Protein AF-A0A5J4TKA1-F1 (afdb_monomer_lite)

Sequence (77 aa):
MGRLHYYKPPNGEDSYCSSLSNIKKLLKKQGGTAYTTHYDRSGSIQEVTPIVLGNNADTTYRAISNNSRRYKKNNFQ

Radius of gyration: 13.14 Å; chains: 1; bounding box: 33×28×32 Å

Structure (mmCIF, N/CA/C/O backbone):
data_AF-A0A5J4TKA1-F1
#
_entry.id   AF-A0A5J4TKA1-F1
#
loop_
_atom_site.group_PDB
_atom_site.id
_atom_site.type_symbol
_atom_site.label_atom_id
_atom_site.label_alt_id
_atom_site.label_comp_id
_atom_site.label_asym_id
_atom_site.label_entity_id
_atom_site.label_seq_id
_atom_site.pdbx_PDB_ins_code
_atom_site.Cartn_x
_atom_site.Cartn_y
_atom_site.Cartn_z
_atom_site.occupancy
_atom_site.B_iso_or_equiv
_atom_site.auth_seq_id
_atom_site.auth_comp_id
_atom_site.auth_asym_id
_atom_site.auth_atom_id
_atom_site.pdbx_PDB_model_num
ATOM 1 N N . MET A 1 1 ? 13.556 -9.043 -8.555 1.00 60.84 1 MET A N 1
ATOM 2 C CA . MET A 1 1 ? 12.136 -8.647 -8.463 1.00 60.84 1 MET A CA 1
ATOM 3 C C . MET A 1 1 ? 11.986 -7.819 -7.208 1.00 60.84 1 MET A C 1
ATOM 5 O O . MET A 1 1 ? 12.347 -8.302 -6.142 1.00 60.84 1 MET A O 1
ATOM 9 N N . GLY A 1 2 ? 11.590 -6.558 -7.359 1.00 78.31 2 GLY A N 1
ATOM 10 C CA . GLY A 1 2 ? 11.447 -5.616 -6.250 1.00 78.31 2 GLY A CA 1
ATOM 11 C C . GLY A 1 2 ? 10.000 -5.542 -5.777 1.00 78.31 2 GLY A C 1
ATOM 12 O O . GLY A 1 2 ? 9.078 -5.733 -6.571 1.00 78.31 2 GLY A O 1
ATOM 13 N N . ARG A 1 3 ? 9.803 -5.262 -4.489 1.00 84.25 3 ARG A N 1
ATOM 14 C CA . ARG A 1 3 ? 8.494 -4.962 -3.905 1.00 84.25 3 ARG A CA 1
ATOM 15 C C . ARG A 1 3 ? 8.570 -3.598 -3.248 1.00 84.25 3 ARG A C 1
ATOM 17 O O . ARG A 1 3 ? 9.482 -3.369 -2.458 1.00 84.25 3 ARG A O 1
ATOM 24 N N . LEU A 1 4 ? 7.629 -2.722 -3.572 1.00 88.88 4 LEU A N 1
ATOM 25 C CA . LEU A 1 4 ? 7.494 -1.414 -2.939 1.00 88.88 4 LEU A CA 1
ATOM 26 C C . LEU A 1 4 ? 6.129 -1.330 -2.272 1.00 88.88 4 LEU A C 1
ATOM 28 O O . LEU A 1 4 ? 5.133 -1.773 -2.845 1.00 88.88 4 LEU A O 1
ATOM 32 N N . HIS A 1 5 ? 6.082 -0.778 -1.065 1.00 89.56 5 HIS A N 1
ATOM 33 C CA . HIS A 1 5 ? 4.836 -0.611 -0.334 1.00 89.56 5 HIS A CA 1
ATOM 34 C C . HIS A 1 5 ? 4.444 0.861 -0.285 1.00 89.56 5 HIS A C 1
ATOM 36 O O . HIS A 1 5 ? 5.289 1.738 -0.110 1.00 89.56 5 HIS A O 1
ATOM 42 N N . TYR A 1 6 ? 3.150 1.115 -0.415 1.00 90.44 6 TYR A N 1
ATOM 43 C CA . TYR A 1 6 ? 2.584 2.451 -0.478 1.00 90.44 6 TYR A CA 1
ATOM 44 C C . TYR A 1 6 ? 1.429 2.568 0.504 1.00 90.44 6 TYR A C 1
ATOM 46 O O . TYR A 1 6 ? 0.638 1.634 0.669 1.00 90.44 6 TYR A O 1
ATOM 54 N N . TYR A 1 7 ? 1.337 3.725 1.146 1.00 91.62 7 TYR A N 1
ATOM 55 C CA . TYR A 1 7 ? 0.219 4.118 1.989 1.00 91.62 7 TYR A CA 1
ATOM 56 C C . TYR A 1 7 ? -0.392 5.403 1.442 1.00 91.62 7 TYR A C 1
ATOM 58 O O . TYR A 1 7 ? 0.312 6.384 1.219 1.00 91.62 7 TYR A O 1
ATOM 66 N N . LYS A 1 8 ? -1.708 5.385 1.267 1.00 90.88 8 LYS A N 1
ATOM 67 C CA . LYS A 1 8 ? -2.524 6.516 0.863 1.00 90.88 8 LYS A CA 1
ATOM 68 C C . LYS A 1 8 ? -3.443 6.907 2.023 1.00 90.88 8 LYS A C 1
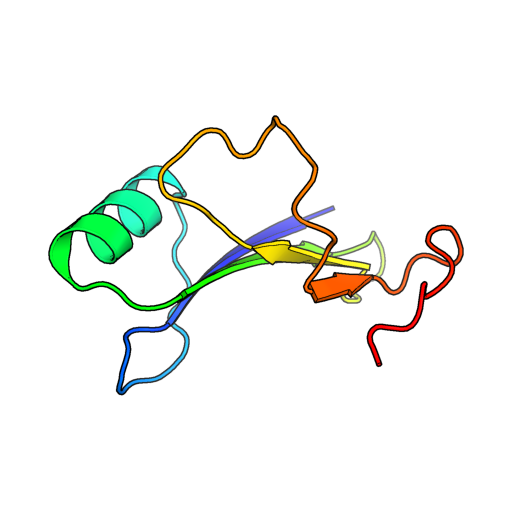ATOM 70 O O . LYS A 1 8 ? -4.380 6.158 2.324 1.00 90.88 8 LYS A O 1
ATOM 75 N N . PRO A 1 9 ? -3.218 8.056 2.678 1.00 89.62 9 PRO A N 1
ATOM 76 C CA . PRO A 1 9 ? -4.164 8.563 3.662 1.00 89.62 9 PRO A CA 1
ATOM 77 C C . PRO A 1 9 ? -5.497 8.937 2.979 1.00 89.62 9 PRO A C 1
ATOM 79 O O . PRO A 1 9 ? -5.504 9.221 1.782 1.00 89.62 9 PRO A O 1
ATOM 82 N N . PRO A 1 10 ? -6.626 8.983 3.712 1.00 86.38 10 PRO A N 1
ATOM 83 C CA . PRO A 1 10 ? -7.953 9.225 3.130 1.00 86.38 10 PRO A CA 1
ATOM 84 C C . PRO A 1 10 ? -8.052 10.465 2.225 1.00 86.38 10 PRO A C 1
ATOM 86 O O . PRO A 1 10 ? -8.744 10.425 1.216 1.00 86.38 10 PRO A O 1
ATOM 89 N N . ASN A 1 11 ? -7.326 11.534 2.567 1.00 87.94 11 ASN A N 1
ATOM 90 C CA . ASN A 1 11 ? -7.373 12.834 1.891 1.00 87.94 11 ASN A CA 1
ATOM 91 C C . ASN A 1 11 ? -5.983 13.306 1.432 1.00 87.94 11 ASN A C 1
ATOM 93 O O . ASN A 1 11 ? -5.696 14.499 1.470 1.00 87.94 11 ASN A O 1
ATOM 97 N N . GLY A 1 12 ? -5.083 12.389 1.078 1.00 84.56 12 GLY A N 1
ATOM 98 C CA . GLY A 1 12 ? -3.738 12.774 0.657 1.00 84.56 12 GLY A CA 1
ATOM 99 C C . GLY A 1 12 ? -3.142 11.861 -0.399 1.00 84.56 12 GLY A C 1
ATOM 100 O O . GLY A 1 12 ? -3.818 11.010 -0.980 1.00 84.56 12 GLY A O 1
ATOM 101 N N . GLU A 1 13 ? -1.862 12.089 -0.658 1.00 85.81 13 GLU A N 1
ATOM 102 C CA . GLU A 1 13 ? -1.127 11.423 -1.724 1.00 85.81 13 GLU A CA 1
ATOM 103 C C . GLU A 1 13 ? -0.409 10.162 -1.250 1.00 85.81 13 GLU A C 1
ATOM 105 O O . GLU A 1 13 ? -0.121 9.962 -0.064 1.00 85.81 13 GLU A O 1
ATOM 110 N N . ASP A 1 14 ? -0.118 9.305 -2.222 1.00 84.25 14 ASP A N 1
ATOM 111 C CA . ASP A 1 14 ? 0.530 8.026 -2.004 1.00 84.25 14 ASP A CA 1
ATOM 112 C C . ASP A 1 14 ? 1.962 8.254 -1.516 1.00 84.25 14 ASP A C 1
ATOM 114 O O . ASP A 1 14 ? 2.808 8.819 -2.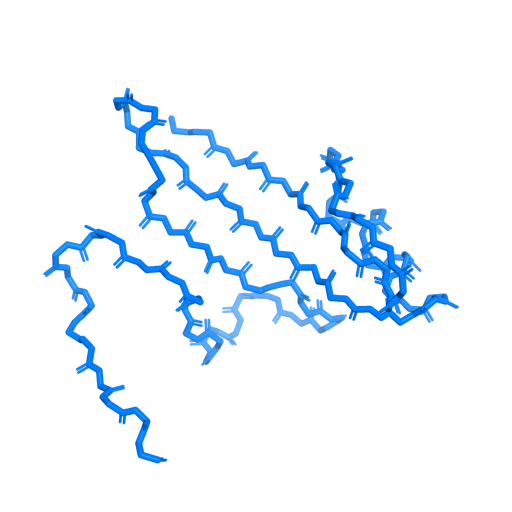205 1.00 84.25 14 ASP A O 1
ATOM 118 N N . SER A 1 15 ? 2.245 7.778 -0.310 1.00 85.94 15 SER A N 1
ATOM 119 C CA . SER A 1 15 ? 3.567 7.850 0.294 1.00 85.94 15 SER A CA 1
ATOM 120 C C . SER A 1 15 ? 4.221 6.476 0.268 1.00 85.94 15 SER A C 1
ATOM 122 O O . SER A 1 15 ? 3.645 5.486 0.732 1.00 85.94 15 SER A O 1
ATOM 124 N N . TYR A 1 16 ? 5.448 6.410 -0.249 1.00 87.94 16 TYR A N 1
ATOM 125 C CA . TYR A 1 16 ? 6.260 5.202 -0.155 1.00 87.94 16 TYR A CA 1
ATOM 126 C C . TYR A 1 16 ? 6.570 4.883 1.312 1.00 87.94 16 TYR A C 1
ATOM 128 O O . TYR A 1 16 ? 6.961 5.754 2.090 1.00 87.94 16 TYR A O 1
ATOM 136 N N . CYS A 1 17 ? 6.435 3.614 1.685 1.00 82.00 17 CYS A N 1
ATOM 137 C CA . CYS A 1 17 ? 6.803 3.127 3.001 1.00 82.00 17 CYS A CA 1
ATOM 138 C C . CYS A 1 17 ? 7.625 1.844 2.871 1.00 82.00 17 CYS A C 1
ATOM 140 O O . CYS A 1 17 ? 7.243 0.894 2.194 1.00 82.00 17 CYS A O 1
ATOM 142 N N . SER A 1 18 ? 8.758 1.787 3.564 1.00 78.75 18 SER A N 1
ATOM 143 C CA . SER A 1 18 ? 9.682 0.653 3.480 1.00 78.75 18 SER A CA 1
ATOM 144 C C . SER A 1 18 ? 9.239 -0.577 4.282 1.00 78.75 18 SER A C 1
ATOM 146 O O . SER A 1 18 ? 9.807 -1.650 4.107 1.00 78.75 18 SER A O 1
ATOM 148 N N . SER A 1 19 ? 8.239 -0.455 5.165 1.00 85.06 19 SER A N 1
ATOM 149 C CA . SER A 1 19 ? 7.826 -1.537 6.068 1.00 85.06 19 SER A CA 1
ATOM 150 C C . SER A 1 19 ? 6.312 -1.720 6.123 1.00 85.06 19 SER A C 1
ATOM 152 O O . SER A 1 19 ? 5.569 -0.799 6.474 1.00 85.06 19 SER A O 1
ATOM 154 N N . LEU A 1 20 ? 5.863 -2.959 5.895 1.00 84.44 20 LEU A N 1
ATOM 155 C CA . LEU A 1 20 ? 4.467 -3.376 6.072 1.00 84.44 20 LEU A CA 1
ATOM 156 C C . LEU A 1 20 ? 3.944 -3.092 7.484 1.00 84.44 20 LEU A C 1
ATOM 158 O O . LEU A 1 20 ? 2.792 -2.695 7.648 1.00 84.44 20 LEU A O 1
ATOM 162 N N . SER A 1 21 ? 4.782 -3.260 8.508 1.00 87.88 21 SER A N 1
ATOM 163 C CA . SER A 1 21 ? 4.391 -3.020 9.900 1.00 87.88 21 SER A CA 1
ATOM 164 C C . SER A 1 21 ? 4.051 -1.551 10.145 1.00 87.88 21 SER A C 1
ATOM 166 O O . SER A 1 21 ? 3.085 -1.252 10.847 1.00 87.88 21 SER A O 1
ATOM 168 N N . ASN A 1 22 ? 4.805 -0.628 9.540 1.00 89.50 22 ASN A N 1
ATOM 169 C CA . ASN A 1 22 ? 4.524 0.803 9.645 1.00 89.50 22 ASN A CA 1
ATOM 170 C C . ASN A 1 22 ? 3.248 1.176 8.893 1.00 89.50 22 ASN A C 1
ATOM 172 O O . ASN A 1 22 ? 2.409 1.880 9.449 1.00 89.50 22 ASN A O 1
ATOM 176 N N . ILE A 1 23 ? 3.041 0.627 7.695 1.00 89.44 23 ILE A N 1
ATOM 177 C CA . ILE A 1 23 ? 1.786 0.804 6.956 1.00 89.44 23 ILE A CA 1
ATOM 178 C C . ILE A 1 23 ? 0.590 0.327 7.779 1.00 89.44 23 ILE A C 1
ATOM 180 O O . ILE A 1 23 ? -0.394 1.048 7.899 1.00 89.44 23 ILE A O 1
ATOM 184 N N . LYS A 1 24 ? 0.663 -0.858 8.396 1.00 88.81 24 LYS A N 1
ATOM 185 C CA . LYS A 1 24 ? -0.438 -1.375 9.223 1.00 88.81 24 LYS A CA 1
ATOM 186 C C . LYS A 1 24 ? -0.718 -0.487 10.436 1.00 88.81 24 LYS A C 1
ATOM 188 O O . LYS A 1 24 ? -1.877 -0.295 10.792 1.00 88.81 24 LYS A O 1
ATOM 193 N N . LYS A 1 25 ? 0.315 0.103 11.048 1.00 90.56 25 LYS A N 1
ATOM 194 C CA . LYS A 1 25 ? 0.133 1.105 12.113 1.00 90.56 25 LYS A CA 1
ATOM 195 C C . LYS A 1 25 ? -0.585 2.353 11.595 1.00 90.56 25 LYS A C 1
ATOM 197 O O . LYS A 1 25 ? -1.493 2.832 12.270 1.00 90.56 25 LYS A O 1
ATOM 202 N N . LEU A 1 26 ? -0.206 2.855 10.417 1.00 89.06 26 LEU A N 1
ATOM 203 C CA . LEU A 1 26 ? -0.840 4.019 9.790 1.00 89.06 26 LEU A CA 1
ATOM 204 C C . LEU A 1 26 ? -2.304 3.737 9.447 1.00 89.06 26 LEU A C 1
ATOM 206 O O . LEU A 1 26 ? -3.170 4.466 9.916 1.00 89.06 26 LEU A O 1
ATOM 210 N N . LEU A 1 27 ? -2.585 2.621 8.773 1.00 88.69 27 LEU A N 1
ATOM 211 C CA . LEU A 1 27 ? -3.944 2.165 8.475 1.00 88.69 27 LEU A CA 1
ATOM 212 C C . LEU A 1 27 ? -4.807 2.056 9.739 1.00 88.69 27 LEU A C 1
ATOM 214 O O . LEU A 1 27 ? -5.948 2.504 9.755 1.00 88.69 27 LEU A O 1
ATOM 218 N N . LYS A 1 28 ? -4.265 1.486 10.824 1.00 89.12 28 LYS A N 1
ATOM 219 C CA . LYS A 1 28 ? -5.003 1.330 12.084 1.00 89.12 28 LYS A CA 1
ATOM 220 C C . LYS A 1 28 ? -5.272 2.672 12.769 1.00 89.12 28 LYS A C 1
ATOM 222 O O . LYS A 1 28 ? -6.311 2.828 13.399 1.00 89.12 28 LYS A O 1
ATOM 227 N N . LYS A 1 29 ? -4.329 3.616 12.693 1.00 89.94 29 LYS A N 1
ATOM 228 C CA . LYS A 1 29 ? -4.411 4.911 13.387 1.00 89.94 29 LYS A CA 1
ATOM 229 C C . LYS A 1 29 ? -5.214 5.955 12.609 1.00 89.94 29 LYS A C 1
ATOM 231 O O . LYS A 1 29 ? -5.865 6.786 13.227 1.00 89.94 29 LYS A O 1
ATOM 236 N N . GLN A 1 30 ? -5.108 5.953 11.285 1.00 89.75 30 GLN A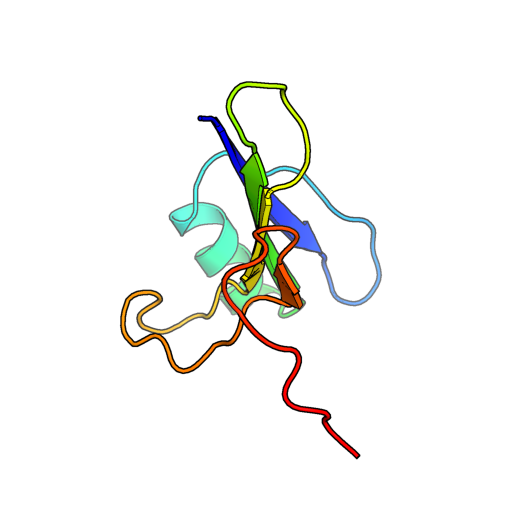 N 1
ATOM 237 C CA . GLN A 1 30 ? -5.569 7.039 10.415 1.00 89.75 30 GLN A CA 1
ATOM 238 C C . GLN A 1 30 ? -6.566 6.574 9.342 1.00 89.75 30 GLN A C 1
ATOM 240 O O . GLN A 1 30 ? -7.122 7.409 8.632 1.00 89.75 30 GLN A O 1
ATOM 245 N N . GLY A 1 31 ? -6.804 5.266 9.205 1.00 87.31 31 GLY A N 1
ATOM 246 C CA . GLY A 1 31 ? -7.572 4.719 8.089 1.00 87.31 31 GLY A CA 1
ATOM 247 C C . GLY A 1 31 ? -6.800 4.813 6.772 1.00 87.31 31 GLY A C 1
ATOM 248 O O . GLY A 1 31 ? -5.577 4.704 6.748 1.00 87.31 31 GLY A O 1
ATOM 249 N N . GLY A 1 32 ? -7.515 5.010 5.668 1.00 88.06 32 GLY A N 1
ATOM 250 C CA . GLY A 1 32 ? -6.926 5.118 4.334 1.00 88.06 32 GLY A CA 1
ATOM 251 C C . GLY A 1 32 ? -6.746 3.769 3.644 1.00 88.06 32 GLY A C 1
ATOM 252 O O . GLY A 1 32 ? -7.364 2.768 4.006 1.00 88.06 32 GLY A O 1
ATOM 253 N N . THR A 1 33 ? -5.900 3.761 2.621 1.00 88.50 33 THR A N 1
ATOM 254 C CA . THR A 1 33 ? -5.673 2.600 1.758 1.00 88.50 33 THR A CA 1
ATOM 255 C C . THR A 1 33 ? -4.186 2.328 1.662 1.00 88.50 33 THR A C 1
ATOM 257 O O . THR A 1 33 ? -3.374 3.244 1.717 1.00 88.50 33 THR A O 1
ATOM 260 N N . ALA A 1 34 ? -3.797 1.073 1.497 1.00 89.25 34 ALA A N 1
ATOM 261 C CA . ALA A 1 34 ? -2.404 0.747 1.251 1.00 89.25 34 ALA A CA 1
ATOM 262 C C . ALA A 1 34 ? -2.291 -0.436 0.305 1.00 89.25 34 ALA A C 1
ATOM 264 O O . ALA A 1 34 ? -3.191 -1.273 0.227 1.00 89.25 34 ALA A O 1
ATOM 265 N N . TYR A 1 35 ? -1.181 -0.500 -0.415 1.00 87.50 35 TYR A N 1
ATOM 266 C CA . TYR A 1 35 ? -0.938 -1.529 -1.412 1.00 87.50 35 TYR A CA 1
ATOM 267 C C . TYR A 1 35 ? 0.560 -1.793 -1.576 1.00 87.50 35 TYR A C 1
ATOM 269 O O . TYR A 1 35 ? 1.413 -1.007 -1.172 1.00 87.50 35 TYR A O 1
ATOM 277 N N . THR A 1 36 ? 0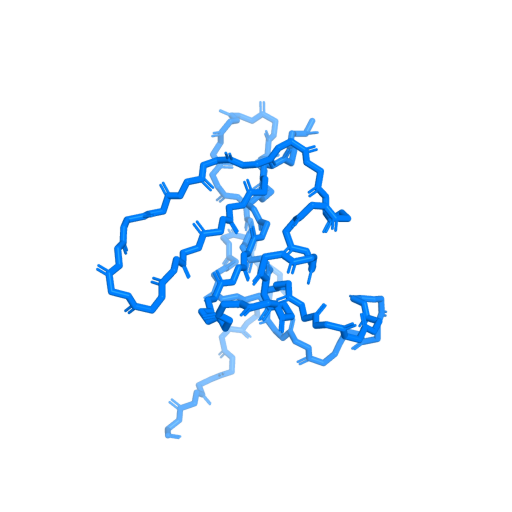.885 -2.951 -2.131 1.00 87.75 36 THR A N 1
ATOM 278 C CA . THR A 1 36 ? 2.242 -3.347 -2.503 1.00 87.75 36 THR A CA 1
ATOM 279 C C . THR A 1 36 ? 2.300 -3.514 -4.003 1.00 87.75 36 THR A C 1
ATOM 281 O O . THR A 1 36 ? 1.512 -4.276 -4.557 1.00 87.75 36 THR A O 1
ATOM 284 N N . THR A 1 37 ? 3.250 -2.843 -4.636 1.00 86.88 37 THR A N 1
ATOM 285 C CA . THR A 1 37 ? 3.551 -3.000 -6.055 1.00 86.88 37 THR A CA 1
ATOM 286 C C . THR A 1 37 ? 4.720 -3.961 -6.210 1.00 86.88 37 THR A C 1
ATOM 288 O O . THR A 1 37 ? 5.783 -3.779 -5.612 1.00 86.88 37 THR A O 1
ATOM 291 N N . HIS A 1 38 ? 4.517 -4.994 -7.015 1.00 85.00 38 HIS A N 1
ATOM 292 C CA . HIS A 1 38 ? 5.515 -5.984 -7.393 1.00 85.00 38 HIS A CA 1
ATOM 293 C C . HIS A 1 38 ? 6.014 -5.646 -8.791 1.00 85.00 38 HIS A C 1
ATOM 295 O O . HIS A 1 38 ? 5.219 -5.473 -9.718 1.00 85.00 38 HIS A O 1
ATOM 301 N N . TYR A 1 39 ? 7.332 -5.560 -8.934 1.00 84.69 39 TYR A N 1
ATOM 302 C CA . TYR A 1 39 ? 7.993 -5.271 -10.199 1.00 84.69 39 TYR A CA 1
ATOM 303 C C . TYR A 1 39 ? 8.675 -6.523 -10.742 1.00 84.69 39 TYR A C 1
ATOM 305 O O . TYR A 1 39 ? 9.338 -7.268 -10.003 1.00 84.69 39 TYR A O 1
ATOM 313 N N . ASP A 1 40 ? 8.544 -6.728 -12.049 1.00 83.25 40 ASP A N 1
ATOM 314 C CA . ASP A 1 40 ? 9.217 -7.810 -12.752 1.00 83.25 40 ASP A CA 1
ATOM 315 C C . ASP A 1 40 ? 10.728 -7.546 -12.918 1.00 83.25 40 ASP A C 1
ATOM 317 O O . ASP A 1 40 ? 11.299 -6.597 -12.374 1.00 83.25 40 ASP A O 1
ATOM 321 N N . ARG A 1 41 ? 11.424 -8.431 -13.643 1.00 80.69 41 ARG A N 1
ATOM 322 C CA . ARG A 1 41 ? 12.871 -8.299 -13.876 1.00 80.69 41 ARG A CA 1
ATOM 323 C C . ARG A 1 41 ? 13.220 -7.123 -14.799 1.00 80.69 41 ARG A C 1
ATOM 325 O O . ARG A 1 41 ? 14.336 -6.626 -14.708 1.00 80.69 41 ARG A O 1
ATOM 332 N N . SER A 1 42 ? 12.289 -6.691 -15.647 1.00 82.44 42 SER A N 1
ATOM 333 C CA . SER A 1 42 ? 12.423 -5.507 -16.504 1.00 82.44 42 SER A CA 1
ATOM 334 C C . SER A 1 42 ? 12.102 -4.195 -15.782 1.00 82.44 42 SER A C 1
ATOM 336 O O . SER A 1 42 ? 12.238 -3.134 -16.382 1.00 82.44 42 SER A O 1
ATOM 338 N N . GLY A 1 43 ? 11.684 -4.242 -14.512 1.00 76.06 43 GLY A N 1
ATOM 339 C CA . GLY A 1 43 ? 11.274 -3.058 -13.754 1.00 76.06 43 GLY A CA 1
ATOM 340 C C . GLY A 1 43 ? 9.861 -2.572 -14.084 1.00 76.06 43 GLY A C 1
ATOM 341 O O . GLY A 1 43 ? 9.464 -1.507 -13.621 1.00 76.06 43 GLY A O 1
ATOM 342 N N . SER A 1 44 ? 9.084 -3.342 -14.850 1.00 81.44 44 SER A N 1
ATOM 343 C CA . SER A 1 44 ? 7.680 -3.035 -15.130 1.00 81.44 44 SER A CA 1
ATOM 344 C C . SER A 1 44 ? 6.777 -3.527 -13.999 1.00 81.44 44 SER A C 1
ATOM 346 O O . SER A 1 44 ? 7.087 -4.507 -13.314 1.00 81.44 44 SER A O 1
ATOM 348 N N . ILE A 1 45 ? 5.648 -2.840 -13.792 1.00 82.12 45 ILE A N 1
ATOM 349 C CA . ILE A 1 45 ? 4.653 -3.227 -12.784 1.00 82.12 45 ILE A CA 1
ATOM 350 C C . ILE A 1 45 ? 4.030 -4.560 -13.197 1.00 82.12 45 ILE A C 1
ATOM 352 O O . ILE 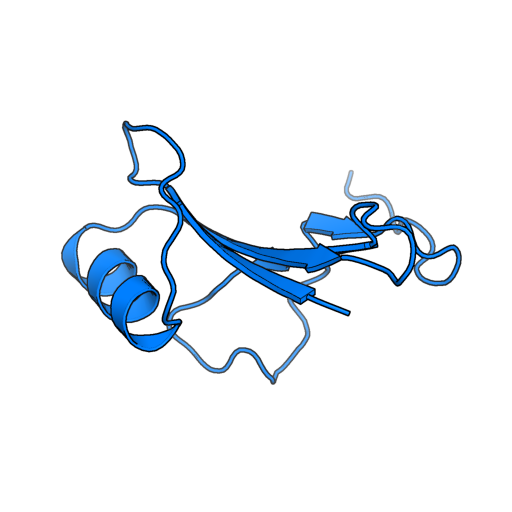A 1 45 ? 3.366 -4.667 -14.230 1.00 82.12 45 ILE A O 1
ATOM 356 N N . GLN A 1 46 ? 4.240 -5.570 -12.360 1.00 81.00 46 GLN A N 1
ATOM 357 C CA . GLN A 1 46 ? 3.713 -6.913 -12.547 1.00 81.00 46 GLN A CA 1
ATOM 358 C C . GLN A 1 46 ? 2.371 -7.080 -11.840 1.00 81.00 46 GLN A C 1
ATOM 360 O O . GLN A 1 46 ? 1.426 -7.609 -12.425 1.00 81.00 46 GLN A O 1
ATOM 365 N N . GLU A 1 47 ? 2.294 -6.653 -10.583 1.00 82.06 47 GLU A N 1
ATOM 366 C CA . GLU A 1 47 ? 1.127 -6.863 -9.732 1.00 82.06 47 GLU A CA 1
ATOM 367 C C . GLU A 1 47 ? 1.019 -5.765 -8.675 1.00 82.06 47 GLU A C 1
ATOM 369 O O . GLU A 1 47 ? 2.029 -5.308 -8.146 1.00 82.06 47 GLU A O 1
ATOM 374 N N . VAL A 1 48 ? -0.202 -5.369 -8.331 1.00 84.12 48 VAL A N 1
ATOM 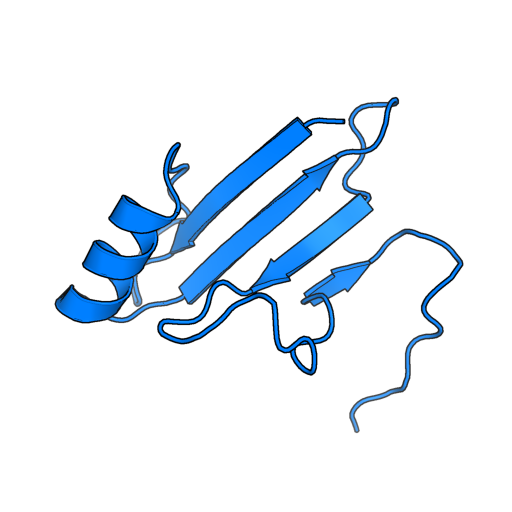375 C CA . VAL A 1 48 ? -0.490 -4.497 -7.192 1.00 84.12 48 VAL A CA 1
ATOM 376 C C . VAL A 1 48 ? -1.448 -5.215 -6.253 1.00 84.12 48 VAL A C 1
ATOM 378 O O . VAL A 1 48 ? -2.578 -5.512 -6.624 1.00 84.12 48 VAL A O 1
ATOM 381 N N . THR A 1 49 ? -1.022 -5.485 -5.023 1.00 84.88 49 THR A N 1
ATOM 382 C CA . THR A 1 49 ? -1.824 -6.194 -4.013 1.00 84.88 49 THR A CA 1
ATOM 383 C C . THR A 1 49 ? -2.209 -5.255 -2.872 1.00 84.88 49 THR A C 1
ATOM 385 O O . THR A 1 49 ? -1.315 -4.597 -2.334 1.00 84.88 49 THR A O 1
ATOM 388 N N . PRO A 1 50 ? -3.480 -5.193 -2.442 1.00 84.69 50 PRO A N 1
ATOM 389 C CA . PRO A 1 50 ? -3.866 -4.361 -1.306 1.00 84.69 50 PRO A CA 1
ATOM 390 C C . PRO A 1 50 ? -3.233 -4.875 -0.005 1.00 84.69 50 PRO A C 1
ATOM 392 O O . PRO A 1 50 ? -2.992 -6.070 0.171 1.00 84.69 50 PRO A O 1
ATOM 395 N N . ILE A 1 51 ? -2.967 -3.965 0.929 1.00 85.94 51 ILE A N 1
ATOM 396 C CA . ILE A 1 51 ? -2.525 -4.287 2.285 1.00 85.94 51 ILE A CA 1
ATOM 397 C C . ILE A 1 51 ? -3.721 -4.135 3.215 1.00 85.94 51 ILE A C 1
ATOM 399 O O . ILE A 1 51 ? -4.293 -3.055 3.338 1.00 85.94 51 ILE A O 1
ATOM 403 N N . VAL A 1 52 ? -4.055 -5.218 3.910 1.00 82.81 52 VAL A N 1
ATOM 404 C CA . VAL A 1 52 ? -5.134 -5.252 4.899 1.00 82.81 52 VAL A CA 1
ATOM 405 C C . VAL A 1 52 ? -4.574 -5.324 6.318 1.00 82.81 52 VAL A C 1
ATOM 407 O O . VAL A 1 52 ? -3.437 -5.746 6.543 1.00 82.81 52 VAL A O 1
ATOM 410 N N . LEU A 1 53 ? -5.373 -4.907 7.302 1.00 79.69 53 LEU A N 1
ATOM 411 C CA . LEU A 1 53 ? -5.000 -4.975 8.721 1.00 79.69 53 LEU A CA 1
ATOM 412 C C . LEU A 1 53 ? -4.940 -6.418 9.260 1.00 79.69 53 LEU A C 1
ATOM 414 O O . LEU A 1 53 ? -4.300 -6.650 10.283 1.00 79.69 53 LEU A O 1
ATOM 418 N N . GLY A 1 54 ? -5.551 -7.376 8.555 1.00 73.94 54 GLY A N 1
ATOM 419 C CA . GLY A 1 54 ? -5.518 -8.810 8.856 1.00 73.94 54 GLY A CA 1
ATOM 420 C C . GLY A 1 54 ? -4.324 -9.554 8.245 1.00 73.94 54 GLY A C 1
ATOM 421 O O . GLY A 1 54 ? -3.248 -8.984 8.033 1.00 73.94 54 GLY A O 1
ATOM 422 N N . ASN A 1 55 ? -4.507 -10.848 7.973 1.00 68.31 55 ASN A N 1
ATOM 423 C CA . ASN A 1 55 ? -3.505 -11.669 7.299 1.00 68.31 55 ASN A CA 1
ATOM 424 C C . ASN A 1 55 ? -3.505 -11.387 5.788 1.00 68.31 55 ASN A C 1
ATOM 426 O O . ASN A 1 55 ? -4.530 -11.520 5.129 1.00 68.31 55 ASN A O 1
ATOM 430 N N . ASN A 1 56 ? -2.347 -11.030 5.231 1.00 63.38 56 ASN A N 1
ATOM 431 C CA . ASN A 1 56 ? -2.201 -10.794 3.792 1.00 63.38 56 ASN A CA 1
ATOM 432 C C . ASN A 1 56 ? -1.979 -12.100 3.000 1.00 63.38 56 ASN A C 1
ATOM 434 O O . ASN A 1 56 ? -2.018 -12.063 1.775 1.00 63.38 56 ASN A O 1
ATOM 438 N N . ALA A 1 57 ? -1.712 -13.225 3.678 1.00 60.72 57 ALA A N 1
ATOM 439 C CA . ALA A 1 57 ? -1.482 -14.530 3.050 1.00 60.72 57 ALA A CA 1
ATOM 440 C C . ALA A 1 57 ? -2.776 -15.319 2.768 1.00 60.72 57 ALA A C 1
ATOM 442 O O . ALA A 1 57 ? -2.721 -16.344 2.097 1.00 60.72 57 ALA A O 1
ATOM 443 N N . ASP A 1 58 ? -3.928 -14.848 3.255 1.00 54.31 58 ASP A N 1
ATOM 444 C CA . ASP A 1 58 ? -5.237 -15.479 3.053 1.00 54.31 58 ASP A CA 1
ATOM 445 C C . ASP A 1 58 ? -5.921 -14.867 1.814 1.00 54.31 58 ASP A C 1
ATOM 447 O O . ASP A 1 58 ? -6.780 -13.984 1.871 1.00 54.31 58 ASP A O 1
ATOM 451 N N . THR A 1 59 ? -5.362 -15.212 0.654 1.00 48.69 59 THR A N 1
ATOM 452 C CA . THR A 1 59 ? -5.466 -14.499 -0.627 1.00 48.69 59 THR A CA 1
ATOM 453 C C . THR A 1 59 ? -6.819 -14.658 -1.330 1.00 48.69 59 THR A C 1
ATOM 455 O O . THR A 1 59 ? -6.912 -15.263 -2.397 1.00 48.69 59 THR A O 1
ATOM 458 N N . THR A 1 60 ? -7.870 -14.043 -0.792 1.00 50.09 60 THR A N 1
ATOM 459 C CA . THR A 1 60 ? -9.056 -13.648 -1.585 1.00 50.09 60 THR A CA 1
ATOM 460 C C . THR A 1 60 ? -8.965 -12.215 -2.113 1.00 50.09 60 THR A C 1
ATOM 462 O O . THR A 1 60 ? -9.728 -11.830 -3.001 1.00 50.09 60 THR A O 1
ATOM 465 N N . TYR A 1 61 ? -7.989 -11.431 -1.648 1.00 53.72 61 TYR A N 1
ATOM 466 C CA . TYR A 1 61 ? -7.731 -10.089 -2.157 1.00 53.72 61 TYR A CA 1
ATOM 467 C C . TYR A 1 61 ? -7.041 -10.159 -3.523 1.00 53.72 61 TYR A C 1
ATOM 469 O O . TYR A 1 61 ? -5.815 -10.146 -3.632 1.00 53.72 61 TYR A O 1
ATOM 477 N N . ARG A 1 62 ? -7.861 -10.278 -4.575 1.00 56.84 62 ARG A N 1
ATOM 478 C CA . ARG A 1 62 ? -7.446 -10.170 -5.978 1.00 56.84 62 ARG A CA 1
ATOM 479 C C . ARG A 1 62 ? -6.581 -8.920 -6.146 1.00 56.84 62 ARG A C 1
ATOM 481 O O . ARG A 1 62 ? -6.950 -7.845 -5.675 1.00 56.84 62 ARG A O 1
ATOM 488 N N . ALA A 1 63 ? -5.433 -9.074 -6.800 1.00 56.91 63 ALA A N 1
ATOM 489 C CA . ALA A 1 63 ? -4.581 -7.955 -7.166 1.00 56.91 63 ALA A CA 1
ATOM 490 C C . ALA A 1 63 ? -5.414 -6.841 -7.825 1.00 56.91 63 ALA A C 1
ATOM 492 O O . ALA A 1 63 ? -6.213 -7.115 -8.721 1.00 56.91 63 ALA A O 1
ATOM 493 N N . ILE A 1 64 ? -5.226 -5.600 -7.369 1.00 60.66 64 ILE A N 1
ATOM 494 C CA . ILE A 1 64 ? -5.897 -4.401 -7.895 1.00 60.66 64 ILE A CA 1
ATOM 495 C C . ILE A 1 64 ? -5.572 -4.251 -9.384 1.00 60.66 64 ILE A C 1
ATOM 497 O O . ILE A 1 64 ? -6.427 -3.907 -10.196 1.00 60.66 64 ILE A O 1
ATOM 501 N N . SER A 1 65 ? -4.333 -4.566 -9.754 1.00 58.84 65 SER A N 1
ATOM 502 C CA . SER A 1 65 ? -3.906 -4.713 -11.135 1.00 58.84 65 SER A CA 1
ATOM 503 C C . SER A 1 65 ? -2.899 -5.851 -11.234 1.00 58.84 65 SER A C 1
ATOM 505 O O . SER A 1 65 ? -2.073 -6.056 -10.345 1.00 58.84 65 SER A O 1
ATOM 507 N N . ASN A 1 66 ? -2.986 -6.627 -12.308 1.00 58.19 66 ASN A N 1
ATOM 508 C CA . ASN A 1 66 ? -2.042 -7.695 -12.593 1.00 58.19 66 ASN A CA 1
ATOM 509 C C . ASN A 1 66 ? -1.787 -7.711 -14.103 1.00 58.19 66 ASN A C 1
ATOM 511 O O . ASN A 1 66 ? -2.718 -7.856 -14.894 1.00 58.19 66 ASN A O 1
ATOM 515 N N . ASN A 1 67 ? -0.529 -7.510 -14.488 1.00 58.09 67 ASN A N 1
ATOM 516 C CA . ASN A 1 67 ? -0.080 -7.488 -15.880 1.00 58.09 67 ASN A CA 1
ATOM 517 C C . ASN A 1 67 ? 0.552 -8.828 -16.302 1.00 58.09 67 ASN A C 1
ATOM 519 O O . ASN A 1 67 ? 0.960 -9.020 -17.448 1.00 58.09 67 ASN A O 1
ATOM 523 N N . SER A 1 68 ? 0.626 -9.796 -15.384 1.00 53.25 68 SER A N 1
ATOM 524 C CA . SER A 1 68 ? 0.953 -11.168 -15.739 1.00 53.25 68 SER A CA 1
ATOM 525 C C . SER A 1 68 ? -0.239 -11.778 -16.480 1.00 53.25 68 SER A C 1
ATOM 527 O O . SER A 1 68 ? -1.369 -11.793 -15.997 1.00 53.25 68 SER A O 1
ATOM 529 N N . ARG A 1 69 ? 0.012 -12.332 -17.669 1.00 49.91 69 ARG A N 1
ATOM 530 C CA . ARG A 1 69 ? -0.989 -12.972 -18.548 1.00 49.91 69 ARG A CA 1
ATOM 531 C C . ARG A 1 69 ? -1.751 -14.161 -17.912 1.00 49.91 69 ARG A C 1
ATOM 533 O O . ARG A 1 69 ? -2.472 -14.859 -18.618 1.00 49.91 69 ARG A O 1
ATOM 540 N N . ARG A 1 70 ? -1.568 -14.446 -16.613 1.00 47.19 70 ARG A N 1
ATOM 541 C CA . ARG A 1 70 ? -2.065 -15.640 -15.909 1.00 47.19 70 ARG A CA 1
ATOM 542 C C . ARG A 1 70 ? -3.328 -15.441 -15.074 1.00 47.19 70 ARG A C 1
ATOM 544 O O . ARG A 1 70 ? -3.966 -16.441 -14.766 1.00 47.19 70 ARG A O 1
ATOM 551 N N . TYR A 1 71 ? -3.748 -14.215 -14.774 1.00 44.47 71 TYR A N 1
ATOM 552 C CA . TYR A 1 71 ? -5.036 -13.982 -14.118 1.00 44.47 71 TYR A CA 1
ATOM 553 C C . TYR A 1 71 ? -6.007 -13.367 -15.120 1.00 44.47 71 TYR A C 1
ATOM 555 O O . TYR A 1 71 ? -5.996 -12.164 -15.370 1.00 44.47 71 TYR A O 1
ATOM 563 N N . LYS A 1 72 ? -6.836 -14.217 -15.743 1.00 40.34 72 LYS A N 1
ATOM 564 C CA . LYS A 1 72 ? -7.980 -13.756 -16.538 1.00 40.34 72 LYS A CA 1
ATOM 565 C C . LYS A 1 72 ? -8.808 -12.808 -15.666 1.00 40.34 72 LYS A C 1
ATOM 567 O O . LYS A 1 72 ? -9.240 -13.194 -14.581 1.00 40.34 72 LYS A O 1
ATOM 572 N N . LYS A 1 73 ? -9.007 -11.579 -16.154 1.00 40.19 73 LYS A N 1
ATOM 573 C CA . LYS A 1 73 ? -10.019 -10.630 -15.676 1.00 40.19 73 LYS A CA 1
ATOM 574 C C . LYS A 1 73 ? -11.341 -11.385 -15.511 1.00 40.19 73 LYS A C 1
ATOM 576 O O . LYS A 1 73 ? -12.017 -11.645 -16.501 1.00 40.19 73 LYS A O 1
ATOM 581 N N . ASN A 1 74 ? -11.715 -11.722 -14.282 1.00 40.53 74 ASN A N 1
ATOM 582 C CA . ASN A 1 74 ? -13.120 -11.950 -13.988 1.00 40.53 74 ASN A CA 1
ATOM 583 C C . ASN A 1 74 ? -13.711 -10.576 -13.698 1.00 40.53 74 ASN A C 1
ATOM 585 O O . ASN A 1 74 ? -13.389 -9.957 -12.684 1.00 40.53 74 ASN A O 1
ATOM 589 N N . ASN A 1 75 ? -14.492 -10.113 -14.674 1.00 39.44 75 ASN A N 1
ATOM 590 C CA . ASN A 1 75 ? -15.322 -8.919 -14.639 1.00 39.44 75 ASN A CA 1
ATOM 591 C C . ASN A 1 75 ? -16.021 -8.791 -13.283 1.00 39.44 75 ASN A C 1
ATOM 593 O O . ASN A 1 75 ? -16.704 -9.722 -12.857 1.00 39.44 75 ASN A O 1
ATOM 597 N N . PHE A 1 76 ? -15.877 -7.638 -12.642 1.00 35.50 76 PHE A N 1
ATOM 598 C CA . PHE A 1 76 ? -16.882 -7.168 -11.701 1.00 35.50 76 PHE A CA 1
ATOM 599 C C . PHE A 1 76 ? -17.778 -6.208 -12.489 1.00 35.50 76 PHE A C 1
ATOM 601 O O . PHE A 1 76 ? -17.307 -5.159 -12.933 1.00 35.50 76 PHE A O 1
ATOM 608 N N . GLN A 1 77 ? -18.999 -6.673 -12.775 1.00 32.03 77 GLN A N 1
ATOM 609 C CA . GLN A 1 77 ? -20.161 -5.809 -12.993 1.00 32.03 77 GLN A CA 1
ATOM 610 C C . GLN A 1 77 ? -20.572 -5.197 -11.656 1.00 32.03 77 GLN A C 1
ATOM 612 O O . GLN A 1 77 ? -20.359 -5.882 -10.626 1.00 32.03 77 GLN A O 1
#

Foldseek 3Di:
DDKWKWWDAPPDDIDTDPDLVVNLVCCVPGNGWMWMFDADPVRDTAFIFTRDNDDSVPPPGHTPDGPPPPDPDPDDD

Secondary structure (DSSP, 8-state):
--EEEEEE-TTS--EEES-HHHHHHHHHHH--EEEEEEE-TTS-EEEEEE--SS-TTS--S--SEE-STTS------

pLDDT: mean 74.96, std 17.05, range [32.03, 91.62]

Organism: NCBI:txid222440